Protein AF-F9DIB2-F1 (afdb_monomer_lite)

Sequence (172 aa):
MCKPAPLPLFCYKKESAYSDLWTHKKNVAMDKQKVNTTSSMNRKGYSSSSHYRINPVAEKSEQVLAIKFVQWDVPPLESLCNSKVYLLRVKLNRGECMSREEKNWLCEAVNSNTYFRTAVPLQGYRFDFFDVLKKYLVNQYGQWTEYYAPDRTSLRAYLYGRINQIVEIPKY

Foldseek 3Di:
DDDDDDDDDDDDDPDDDPDDDPDDDDDDDDDDDDDDDDDDDDDPDPPPPVPDDDDPPPDDDPPDQWDQQDDDDFDDPVVCCPPLSSVVSVCVVVVHDDDPVNQLVVQCQQVVDDPHQAWHDDRRITGGRVVQWWWKWWQDPNDTDIHIGNDPVSVPVNDDDDTPDIDTDDDD

pLDDT: mean 75.14, std 22.04, range [33.69, 95.62]

Secondary structure (DSSP, 8-state):
--PPPPPPP-------------------------------------------------------S-EE--SS----GGGGTTSHHHHHHHHHHTTPPPPHHHHHHHHHHHHS-SS-SSEEEETTEEEE-TTT-EEEEEEETTEEEEEEESSHHHHHHHS-S---EEEEEPP-

Structure (mmCIF, N/CA/C/O backbone):
data_AF-F9DIB2-F1
#
_entry.id   AF-F9DIB2-F1
#
loop_
_atom_site.group_PDB
_atom_site.id
_atom_site.type_symbol
_atom_site.label_atom_id
_atom_site.label_alt_id
_atom_site.label_comp_id
_atom_site.label_asym_id
_atom_site.label_entity_id
_atom_site.label_seq_id
_atom_site.pdbx_PDB_ins_code
_atom_site.Cartn_x
_atom_site.Cartn_y
_atom_site.Cartn_z
_atom_site.occupancy
_atom_site.B_iso_or_equiv
_atom_site.auth_seq_id
_atom_site.auth_comp_id
_atom_site.auth_asym_id
_atom_site.auth_atom_id
_atom_site.pdbx_PDB_model_num
ATOM 1 N N . MET A 1 1 ? -44.882 44.627 61.407 1.00 42.78 1 MET A N 1
ATOM 2 C CA . MET A 1 1 ? -45.677 43.793 60.481 1.00 42.78 1 MET A CA 1
ATOM 3 C C . MET A 1 1 ? -45.216 44.101 59.072 1.00 42.78 1 MET A C 1
ATOM 5 O O . MET A 1 1 ? -45.229 45.271 58.741 1.00 42.78 1 MET A O 1
ATOM 9 N N . CYS A 1 2 ? -44.757 43.097 58.323 1.00 40.38 2 CYS A N 1
ATOM 10 C CA . CYS A 1 2 ? -44.651 43.061 56.856 1.00 40.38 2 CYS A CA 1
ATOM 11 C C . CYS A 1 2 ? -44.114 41.668 56.490 1.00 40.38 2 CYS A C 1
ATOM 13 O O . CYS A 1 2 ? -42.919 41.413 56.608 1.00 40.38 2 CYS A O 1
ATOM 15 N N . LYS A 1 3 ? -45.007 40.740 56.130 1.00 44.66 3 LYS A N 1
ATOM 16 C CA . LYS A 1 3 ? -44.641 39.476 55.474 1.00 44.66 3 LYS A CA 1
ATOM 17 C C . LYS A 1 3 ? -44.861 39.675 53.970 1.00 44.66 3 LYS A C 1
ATOM 19 O O . LYS A 1 3 ? -45.971 40.069 53.614 1.00 44.66 3 LYS A O 1
ATOM 24 N N . PRO A 1 4 ? -43.875 39.427 53.095 1.00 48.31 4 PRO A N 1
ATOM 25 C CA . PRO A 1 4 ? -44.124 39.380 51.661 1.00 48.31 4 PRO A CA 1
ATOM 26 C C . PRO A 1 4 ? -44.844 38.074 51.289 1.00 48.31 4 PRO A C 1
ATOM 28 O O . PRO A 1 4 ? -44.567 37.011 51.848 1.00 48.31 4 PRO A O 1
ATOM 31 N N . ALA A 1 5 ? -45.808 38.182 50.374 1.00 53.62 5 ALA A N 1
ATOM 32 C CA . ALA A 1 5 ? -46.626 37.080 49.879 1.00 53.62 5 ALA A CA 1
ATOM 33 C C . ALA A 1 5 ? -45.801 36.095 49.019 1.00 53.62 5 ALA A C 1
ATOM 35 O O . ALA A 1 5 ? -44.983 36.547 48.215 1.00 53.62 5 ALA A O 1
ATOM 36 N N . PRO A 1 6 ? -46.024 34.770 49.117 1.00 51.16 6 PRO A N 1
ATOM 37 C CA . PRO A 1 6 ? -45.457 33.807 48.177 1.00 51.16 6 PRO A CA 1
ATOM 38 C C . PRO A 1 6 ? -46.265 33.788 46.871 1.00 51.16 6 PRO A C 1
ATOM 40 O O . PRO A 1 6 ? -47.493 33.700 46.892 1.00 51.16 6 PRO A O 1
ATOM 43 N N . LEU A 1 7 ? -45.571 33.838 45.733 1.00 48.94 7 LEU A N 1
ATOM 44 C CA . LEU A 1 7 ? -46.153 33.637 44.403 1.00 48.94 7 LEU A CA 1
ATOM 45 C C . LEU A 1 7 ? -46.613 32.172 44.240 1.00 48.94 7 LEU A C 1
ATOM 47 O O . LEU A 1 7 ? -45.856 31.268 44.602 1.00 48.94 7 LEU A O 1
ATOM 51 N N . PRO A 1 8 ? -47.812 31.901 43.690 1.00 49.44 8 PRO A N 1
ATOM 52 C CA . PRO A 1 8 ? -48.262 30.537 43.445 1.00 49.44 8 PRO A CA 1
ATOM 53 C C . PRO A 1 8 ? -47.538 29.886 42.255 1.00 49.44 8 PRO A C 1
ATOM 55 O O . PRO A 1 8 ? -47.261 30.517 41.234 1.00 49.44 8 PRO A O 1
ATOM 58 N N . LEU A 1 9 ? -47.259 28.590 42.424 1.00 37.66 9 LEU A N 1
ATOM 59 C CA . LEU A 1 9 ? -46.650 27.680 41.460 1.00 37.66 9 LEU A CA 1
ATOM 60 C C . LEU A 1 9 ? -47.433 27.622 40.141 1.00 37.66 9 LEU A C 1
ATOM 62 O O . LEU A 1 9 ? -48.605 27.252 40.124 1.00 37.66 9 LEU A O 1
ATOM 66 N N . PHE A 1 10 ? -46.749 27.864 39.023 1.00 33.69 10 PHE A N 1
ATOM 67 C CA . PHE A 1 10 ? -47.231 27.462 37.704 1.00 33.69 10 PHE A CA 1
ATOM 68 C C . PHE A 1 10 ? -46.777 26.025 37.412 1.00 33.69 10 PHE A C 1
ATOM 70 O O . PHE A 1 10 ? -45.665 25.776 36.946 1.00 33.69 10 PHE A O 1
ATOM 77 N N . CYS A 1 11 ? -47.653 25.066 37.704 1.00 33.72 11 CYS A N 1
ATOM 78 C CA . CYS A 1 11 ? -47.541 23.694 37.223 1.00 33.72 11 CYS A CA 1
ATOM 79 C C . CYS A 1 11 ? -47.967 23.647 35.750 1.00 33.72 11 CYS A C 1
ATOM 81 O O . CYS A 1 11 ? -49.159 23.620 35.455 1.00 33.72 11 CYS A O 1
ATOM 83 N N . TYR A 1 12 ? -47.018 23.596 34.816 1.00 37.81 12 TYR A N 1
ATOM 84 C CA . TYR A 1 12 ? -47.327 23.234 33.432 1.00 37.81 12 TYR A CA 1
ATOM 85 C C . TYR A 1 12 ? -47.196 21.720 33.254 1.00 37.81 12 TYR A C 1
ATOM 87 O O . TYR A 1 12 ? -46.112 21.187 33.024 1.00 37.81 12 TYR A O 1
ATOM 95 N N . LYS A 1 13 ? -48.333 21.022 33.338 1.00 38.78 13 LYS A N 1
ATOM 96 C CA . LYS A 1 13 ? -48.506 19.705 32.719 1.00 38.78 13 LYS A CA 1
ATOM 97 C C . LYS A 1 13 ? -48.384 19.878 31.200 1.00 38.78 13 LYS A C 1
ATOM 99 O O . LYS A 1 13 ? -49.258 20.474 30.578 1.00 38.78 13 LYS A O 1
ATOM 104 N N . LYS A 1 14 ? -47.320 19.353 30.590 1.00 38.09 14 LYS A N 1
ATOM 105 C CA . LYS A 1 14 ? -47.315 19.051 29.150 1.00 38.09 14 LYS A CA 1
ATOM 106 C C . LYS A 1 14 ? -48.045 17.726 28.959 1.00 38.09 14 LYS A C 1
ATOM 108 O O . LYS A 1 14 ? -47.427 16.667 28.969 1.00 38.09 14 LYS A O 1
ATOM 113 N N . GLU A 1 15 ? -49.365 17.791 28.840 1.00 37.53 15 GLU A N 1
ATOM 114 C CA . GLU A 1 15 ? -50.139 16.673 28.309 1.00 37.53 15 GLU A CA 1
ATOM 115 C C . GLU A 1 15 ? -50.001 16.672 26.780 1.00 37.53 15 GLU A C 1
ATOM 117 O O . GLU A 1 15 ? -50.186 17.679 26.097 1.00 37.53 15 GLU A O 1
ATOM 122 N N . SER A 1 16 ? -49.551 15.523 26.283 1.00 38.94 16 SER A N 1
ATOM 123 C CA . SER A 1 16 ? -49.378 15.176 24.879 1.00 38.94 16 SER A CA 1
ATOM 124 C C . SER A 1 16 ? -50.729 15.191 24.171 1.00 38.94 16 SER A C 1
ATOM 126 O O . SER A 1 16 ? -51.561 14.325 24.420 1.00 38.94 16 SER A O 1
ATOM 128 N N . ALA A 1 17 ? -50.921 16.136 23.255 1.00 41.56 17 ALA A N 1
ATOM 129 C CA . ALA A 1 17 ? -52.050 16.156 22.335 1.00 41.56 17 ALA A CA 1
ATOM 130 C C . ALA A 1 17 ? -51.523 16.201 20.895 1.00 41.56 17 ALA A C 1
ATOM 132 O O . ALA A 1 17 ? -51.617 17.220 20.215 1.00 41.56 17 ALA A O 1
ATOM 133 N N . TYR A 1 18 ? -50.918 15.099 20.440 1.00 36.47 18 TYR A N 1
ATOM 134 C CA . TYR A 1 18 ? -50.858 14.812 19.008 1.00 36.47 18 TYR A CA 1
ATOM 135 C C . TYR A 1 18 ? -51.981 13.824 18.704 1.00 36.47 18 TYR A C 1
ATOM 137 O O . TYR A 1 18 ? -52.012 12.708 19.208 1.00 36.47 18 TYR A O 1
ATOM 145 N N . SER A 1 19 ? -52.952 14.341 17.972 1.00 42.81 19 SER A N 1
ATOM 146 C CA . SER A 1 19 ? -54.261 13.788 17.665 1.00 42.81 19 SER A CA 1
ATOM 147 C C . SER A 1 19 ? -54.220 12.470 16.893 1.00 42.81 19 SER A C 1
ATOM 149 O O . SER A 1 19 ? -53.661 12.401 15.797 1.00 42.81 19 SER A O 1
ATOM 151 N N . ASP A 1 20 ? -54.938 11.483 17.426 1.00 47.12 20 ASP A N 1
ATOM 152 C C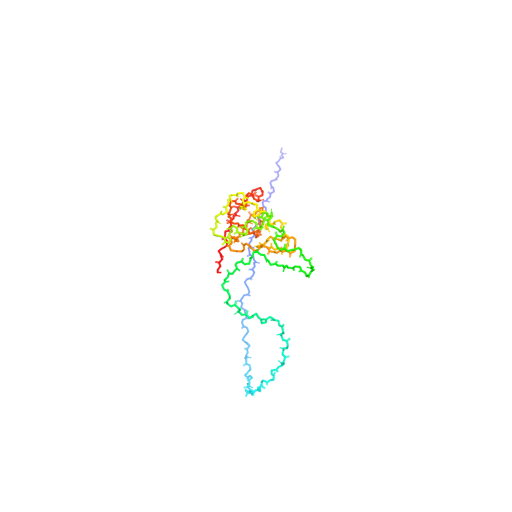A . ASP A 1 20 ? -55.447 10.311 16.721 1.00 47.12 20 ASP A CA 1
ATOM 153 C C . ASP A 1 20 ? -56.485 10.727 15.666 1.00 47.12 20 ASP A C 1
ATOM 155 O O . ASP A 1 20 ? -57.619 11.077 15.988 1.00 47.12 20 ASP A O 1
ATOM 159 N N . LEU A 1 21 ? -56.114 10.661 14.387 1.00 46.34 21 LEU A N 1
ATOM 160 C CA . LEU A 1 21 ? -57.050 10.708 13.258 1.00 46.34 21 LEU A CA 1
ATOM 161 C C . LEU A 1 21 ? -56.644 9.655 12.223 1.00 46.34 21 LEU A C 1
ATOM 163 O O . LEU A 1 21 ? -56.169 9.958 11.132 1.00 46.34 21 LEU A O 1
ATOM 167 N N . TRP A 1 22 ? -56.827 8.384 12.583 1.00 38.88 22 TRP A N 1
ATOM 168 C CA . TRP A 1 22 ? -56.684 7.249 11.672 1.00 38.88 22 TRP A CA 1
ATOM 169 C C . TRP A 1 22 ? -58.010 6.509 11.522 1.00 38.88 22 TRP A C 1
ATOM 171 O O . TRP A 1 22 ? -58.165 5.383 11.967 1.00 38.88 22 TRP A O 1
ATOM 181 N N . THR A 1 23 ? -58.988 7.131 10.869 1.00 51.66 23 THR A N 1
ATOM 182 C CA . THR A 1 23 ? -60.080 6.400 10.211 1.00 51.66 23 THR A CA 1
ATOM 183 C C . THR A 1 23 ? -60.623 7.237 9.062 1.00 51.66 23 THR A C 1
ATOM 185 O O . THR A 1 23 ? -61.362 8.174 9.289 1.00 51.66 23 THR A O 1
ATOM 188 N N . HIS A 1 24 ? -60.251 6.908 7.821 1.00 45.50 24 HIS A N 1
ATOM 189 C CA . HIS A 1 24 ? -61.131 6.988 6.644 1.00 45.50 24 HIS A CA 1
ATOM 190 C C . HIS A 1 24 ? -60.461 6.262 5.468 1.00 45.50 24 HIS A C 1
ATOM 192 O O . HIS A 1 24 ? -59.781 6.847 4.627 1.00 45.50 24 HIS A O 1
ATOM 198 N N . LYS A 1 25 ? -60.666 4.943 5.408 1.00 47.56 25 LYS A N 1
ATOM 199 C CA . LYS A 1 25 ? -60.328 4.110 4.250 1.00 47.56 25 LYS A CA 1
ATOM 200 C C . LYS A 1 25 ? -61.404 4.325 3.180 1.00 47.56 25 LYS A C 1
ATOM 202 O O . LYS A 1 25 ? -62.505 3.794 3.297 1.00 47.56 25 LYS A O 1
ATOM 207 N N . LYS A 1 26 ? -61.113 5.134 2.157 1.00 46.06 26 LYS A N 1
ATOM 208 C CA . LYS A 1 26 ? -61.947 5.228 0.948 1.00 46.06 26 LYS A CA 1
ATOM 209 C C . LYS A 1 26 ? -61.603 4.055 0.028 1.00 46.06 26 LYS A C 1
ATOM 211 O O . LYS A 1 26 ? -60.471 3.937 -0.430 1.00 46.06 26 LYS A O 1
ATOM 216 N N . ASN A 1 27 ? -62.579 3.186 -0.220 1.00 50.81 27 ASN A N 1
ATOM 217 C CA . ASN A 1 27 ? -62.471 2.115 -1.205 1.00 50.81 27 ASN A CA 1
ATOM 218 C C . ASN A 1 27 ? -62.618 2.724 -2.607 1.00 50.81 27 ASN A C 1
ATOM 220 O O . ASN A 1 27 ? -63.684 3.233 -2.946 1.00 50.81 27 ASN A O 1
ATOM 224 N N . VAL A 1 28 ? -61.551 2.687 -3.405 1.00 49.50 28 VAL A N 1
ATOM 225 C CA . VAL A 1 28 ? -61.591 3.040 -4.830 1.00 49.50 28 VAL A CA 1
ATOM 226 C C . VAL A 1 28 ? -61.917 1.772 -5.616 1.00 49.50 28 VAL A C 1
ATOM 228 O O . VAL A 1 28 ? -61.204 0.774 -5.515 1.00 49.50 28 VAL A O 1
ATOM 231 N N . ALA A 1 29 ? -63.019 1.798 -6.364 1.00 57.69 29 ALA A N 1
ATOM 232 C CA . ALA A 1 29 ? -63.406 0.728 -7.273 1.00 57.69 29 ALA A CA 1
ATOM 233 C C . ALA A 1 29 ? -62.467 0.721 -8.492 1.00 57.69 29 ALA A C 1
ATOM 235 O O . ALA A 1 29 ? -62.319 1.734 -9.170 1.00 57.69 29 ALA A O 1
ATOM 236 N N . MET A 1 30 ? -61.815 -0.415 -8.744 1.00 53.09 30 MET A N 1
ATOM 237 C CA . MET A 1 30 ? -60.943 -0.623 -9.901 1.00 53.09 30 MET A CA 1
ATOM 238 C C . MET A 1 30 ? -61.790 -1.006 -11.114 1.00 53.09 30 MET A C 1
ATOM 240 O O . MET A 1 30 ? -62.404 -2.075 -11.124 1.00 53.09 30 MET A O 1
ATOM 244 N N . ASP A 1 31 ? -61.799 -0.152 -12.132 1.00 56.62 31 ASP A N 1
ATOM 245 C CA . ASP A 1 31 ? -62.427 -0.459 -13.412 1.00 56.62 31 ASP A CA 1
ATOM 246 C C . ASP A 1 31 ? -61.519 -1.404 -14.220 1.00 56.62 31 ASP A C 1
ATOM 248 O O . ASP A 1 31 ? -60.307 -1.190 -14.337 1.00 56.62 31 ASP A O 1
ATOM 252 N N . LYS A 1 32 ? -62.076 -2.508 -14.726 1.00 59.38 32 LYS A N 1
ATOM 253 C CA . LYS A 1 32 ? -61.300 -3.563 -15.398 1.00 59.38 32 LYS A CA 1
ATOM 254 C C . LYS A 1 32 ? -60.978 -3.139 -16.829 1.00 59.38 32 LYS A C 1
ATOM 256 O O . LYS A 1 32 ? -61.768 -3.365 -17.742 1.00 59.38 32 LYS A O 1
ATOM 261 N N . GLN A 1 33 ? -59.784 -2.594 -17.051 1.00 50.41 33 GLN A N 1
ATOM 262 C CA . GLN A 1 33 ? -59.256 -2.430 -18.404 1.00 50.41 33 GLN A CA 1
ATOM 263 C C . GLN A 1 33 ? -58.897 -3.794 -19.014 1.00 50.41 33 GLN A C 1
ATOM 265 O O . GLN A 1 33 ? -58.051 -4.535 -18.514 1.00 50.41 33 GLN A O 1
ATOM 270 N N . LYS A 1 34 ? -59.569 -4.121 -20.121 1.00 53.78 34 LYS A N 1
ATOM 271 C CA . LYS A 1 34 ? -59.323 -5.288 -20.972 1.00 53.78 34 LYS A CA 1
ATOM 272 C C . LYS A 1 34 ? -58.044 -5.048 -21.782 1.00 53.78 34 LYS A C 1
ATOM 274 O O . LYS A 1 34 ? -58.059 -4.316 -22.767 1.00 53.78 34 LYS A O 1
ATOM 279 N N . VAL A 1 35 ? -56.933 -5.630 -21.338 1.00 47.09 35 VAL A N 1
ATOM 280 C CA . VAL A 1 35 ? -55.653 -5.574 -22.055 1.00 47.09 35 VAL A CA 1
ATOM 281 C C . VAL A 1 35 ? -55.665 -6.619 -23.168 1.00 47.09 35 VAL A C 1
ATOM 283 O O . VAL A 1 35 ? -55.737 -7.819 -22.908 1.00 47.09 35 VAL A O 1
ATOM 286 N N . ASN A 1 36 ? -55.586 -6.157 -24.414 1.00 44.44 36 ASN A N 1
ATOM 287 C CA . ASN A 1 36 ? -55.444 -7.006 -25.590 1.00 44.44 36 ASN A CA 1
ATOM 288 C C . ASN A 1 36 ? -53.943 -7.236 -25.817 1.00 44.44 36 ASN A C 1
ATOM 290 O O . ASN A 1 36 ? -53.215 -6.312 -26.177 1.00 44.44 36 ASN A O 1
ATOM 294 N N . THR A 1 37 ? -53.465 -8.454 -25.578 1.00 47.31 37 THR A N 1
ATOM 295 C CA . THR A 1 37 ? -52.082 -8.847 -25.855 1.00 47.31 37 THR A CA 1
ATOM 296 C C . THR A 1 37 ? -51.858 -8.939 -27.364 1.00 47.31 37 THR A C 1
ATOM 298 O O . THR A 1 37 ? -52.355 -9.856 -28.010 1.00 47.31 37 THR A O 1
ATOM 301 N N . THR A 1 38 ? -51.061 -8.033 -27.926 1.00 43.25 38 THR A N 1
ATOM 302 C CA . THR A 1 38 ? -50.447 -8.213 -29.249 1.00 43.25 38 THR A CA 1
ATOM 303 C C . THR A 1 38 ? -48.941 -8.039 -29.128 1.00 43.25 38 THR A C 1
ATOM 305 O O . THR A 1 38 ? -48.433 -6.932 -28.958 1.00 43.25 38 THR A O 1
ATOM 308 N N . SER A 1 39 ? -48.226 -9.162 -29.190 1.00 48.84 39 SER A N 1
ATOM 309 C CA . SER A 1 39 ? -46.773 -9.232 -29.291 1.00 48.84 39 SER A CA 1
ATOM 310 C C . SER A 1 39 ? -46.317 -8.685 -30.646 1.00 48.84 39 SER A C 1
ATOM 312 O O . SER A 1 39 ? -46.612 -9.288 -31.677 1.00 48.84 39 SER A O 1
ATOM 314 N N . SER A 1 40 ? -45.564 -7.584 -30.660 1.00 45.56 40 SER A N 1
ATOM 315 C CA . SER A 1 40 ? -44.862 -7.128 -31.865 1.00 45.56 40 SER A CA 1
ATOM 316 C C . SER A 1 40 ? -43.358 -7.216 -31.621 1.00 45.56 40 SER A C 1
ATOM 318 O O . SER A 1 40 ? -42.814 -6.582 -30.716 1.00 45.56 40 SER A O 1
ATOM 320 N N . MET A 1 41 ? -42.716 -8.090 -32.389 1.00 45.56 41 MET A N 1
ATOM 321 C CA . MET A 1 41 ? -41.326 -8.493 -32.245 1.00 45.56 41 MET A CA 1
ATOM 322 C C . MET A 1 41 ? -40.353 -7.388 -32.680 1.00 45.56 41 MET A C 1
ATOM 324 O O . MET A 1 41 ? -40.482 -6.807 -33.752 1.00 45.56 41 MET A O 1
ATOM 328 N N . ASN A 1 42 ? -39.334 -7.189 -31.840 1.00 48.91 42 ASN A N 1
ATOM 329 C CA . ASN A 1 42 ? -37.925 -6.951 -32.165 1.00 48.91 42 ASN A CA 1
ATOM 330 C C . ASN A 1 42 ? -37.590 -6.150 -33.436 1.00 48.91 42 ASN A C 1
ATOM 332 O O . ASN A 1 42 ? -37.378 -6.715 -34.508 1.00 48.91 42 ASN A O 1
ATOM 336 N N . ARG A 1 43 ? -37.278 -4.864 -33.254 1.00 49.19 43 ARG A N 1
ATOM 337 C CA . ARG A 1 43 ? -36.208 -4.216 -34.025 1.00 49.19 43 ARG A CA 1
ATOM 338 C C . ARG A 1 43 ? -35.040 -3.944 -33.086 1.00 49.19 43 ARG A C 1
ATOM 340 O O . ARG A 1 43 ? -35.074 -3.013 -32.289 1.00 49.19 43 ARG A O 1
ATOM 347 N N . LYS A 1 44 ? -34.025 -4.810 -33.156 1.00 48.12 44 LYS A N 1
ATOM 348 C CA . LYS A 1 44 ? -32.730 -4.604 -32.501 1.00 48.12 44 LYS A CA 1
ATOM 349 C C . LYS A 1 44 ? -32.087 -3.378 -33.146 1.00 48.12 44 LYS A C 1
ATOM 351 O O . LYS A 1 44 ? -31.609 -3.459 -34.273 1.00 48.12 44 LYS A O 1
ATOM 356 N N . GLY A 1 45 ? -32.120 -2.244 -32.452 1.00 40.94 45 GLY A N 1
ATOM 357 C CA . GLY A 1 45 ? -31.248 -1.124 -32.777 1.00 40.94 45 GLY A CA 1
ATOM 358 C C . GLY A 1 45 ? -29.806 -1.609 -32.686 1.00 40.94 45 GLY A C 1
ATOM 359 O O . GLY A 1 45 ? -29.431 -2.265 -31.712 1.00 40.94 45 GLY A O 1
ATOM 360 N N . TYR A 1 46 ? -29.018 -1.350 -33.723 1.00 52.09 46 TYR A N 1
ATOM 361 C CA . TYR A 1 46 ? -27.585 -1.583 -33.676 1.00 52.09 46 TYR A CA 1
ATOM 362 C C . TYR A 1 46 ? -27.005 -0.585 -32.653 1.00 52.09 46 TYR A C 1
ATOM 364 O O . TYR A 1 46 ? -26.793 0.593 -32.918 1.00 52.09 46 TYR A O 1
ATOM 372 N N . SER A 1 47 ? -26.848 -1.019 -31.407 1.00 46.94 47 SER A N 1
ATOM 373 C CA . SER A 1 47 ? -26.007 -0.295 -30.463 1.00 46.94 47 SER A CA 1
ATOM 374 C C . SER A 1 47 ? -24.572 -0.675 -30.785 1.00 46.94 47 SER A C 1
ATOM 376 O O . SER A 1 47 ? -24.106 -1.745 -30.394 1.00 46.94 47 SER A O 1
ATOM 378 N N . SER A 1 48 ? -23.874 0.207 -31.501 1.00 50.03 48 SER A N 1
ATOM 379 C CA . SER A 1 48 ? -22.409 0.254 -31.528 1.00 50.03 48 SER A CA 1
ATOM 380 C C . SER A 1 48 ? -21.885 0.549 -30.123 1.00 50.03 48 SER A C 1
ATOM 382 O O . SER A 1 48 ? -21.485 1.663 -29.808 1.00 50.03 48 SER A O 1
ATOM 384 N N . SER A 1 49 ? -21.925 -0.456 -29.250 1.00 47.50 49 SER A N 1
ATOM 385 C CA . SER A 1 49 ? -21.193 -0.456 -27.988 1.00 47.50 49 SER A CA 1
ATOM 386 C C . SER A 1 49 ? -19.859 -1.147 -28.238 1.00 47.50 49 SER A C 1
ATOM 388 O O . SER A 1 49 ? -19.702 -2.355 -28.069 1.00 47.50 49 SER A O 1
ATOM 390 N N . SER A 1 50 ? -18.898 -0.373 -28.730 1.00 50.00 50 SER A N 1
ATOM 391 C CA . SER A 1 50 ? -17.510 -0.784 -28.946 1.00 50.00 50 SER A CA 1
ATOM 392 C C . SER A 1 50 ? -16.673 -0.633 -27.673 1.00 50.00 50 SER A C 1
ATOM 394 O O . SER A 1 50 ? -15.528 -0.189 -27.729 1.00 50.00 50 SER A O 1
ATOM 396 N N . HIS A 1 51 ? -17.228 -0.971 -26.510 1.00 44.53 51 HIS A N 1
ATOM 397 C CA . HIS A 1 51 ? -16.527 -0.818 -25.241 1.00 44.53 51 HIS A CA 1
ATOM 398 C C . HIS A 1 51 ? -16.168 -2.185 -24.646 1.00 44.53 51 HIS A C 1
ATOM 400 O O . HIS A 1 51 ? -16.937 -2.809 -23.926 1.00 44.53 51 HIS A O 1
ATOM 406 N N . TYR A 1 52 ? -14.940 -2.590 -25.002 1.00 44.84 52 TYR A N 1
ATOM 407 C CA . TYR A 1 52 ? -14.079 -3.629 -24.421 1.00 44.84 52 TYR A CA 1
ATOM 408 C C . TYR A 1 52 ? -14.510 -5.092 -24.628 1.00 44.84 52 TYR A C 1
ATOM 410 O O . TYR A 1 52 ? -15.075 -5.738 -23.751 1.00 44.84 52 TYR A O 1
ATOM 418 N N . ARG A 1 53 ? -14.115 -5.672 -25.771 1.00 46.34 53 ARG A N 1
ATOM 419 C CA . ARG A 1 53 ? -13.851 -7.118 -25.845 1.00 46.34 53 ARG A CA 1
ATOM 420 C C . ARG A 1 53 ? -12.438 -7.361 -25.322 1.00 46.34 53 ARG A C 1
ATOM 422 O O . ARG A 1 53 ? -11.475 -7.104 -26.036 1.00 46.34 53 ARG A O 1
ATOM 429 N N . ILE A 1 54 ? -12.315 -7.811 -24.079 1.00 57.66 54 ILE A N 1
ATOM 430 C CA . ILE A 1 54 ? -11.048 -8.331 -23.561 1.00 57.66 54 ILE A CA 1
ATOM 431 C C . ILE A 1 54 ? -10.982 -9.800 -23.981 1.00 57.66 54 ILE A C 1
ATOM 433 O O . ILE A 1 54 ? -11.804 -10.605 -23.547 1.00 57.66 54 ILE A O 1
ATOM 437 N N . ASN A 1 55 ? -10.039 -10.138 -24.860 1.00 47.69 55 ASN A N 1
ATOM 438 C CA . ASN A 1 55 ? -9.703 -11.529 -25.148 1.00 47.69 55 ASN A CA 1
ATOM 439 C C . ASN A 1 55 ? -9.044 -12.123 -23.893 1.00 47.69 55 ASN A C 1
ATOM 441 O O . ASN A 1 55 ? -8.059 -11.546 -23.425 1.00 47.69 55 ASN A O 1
ATOM 445 N N . PRO A 1 56 ? -9.523 -13.249 -23.336 1.00 54.12 56 PRO A N 1
ATOM 446 C CA . PRO A 1 56 ? -8.809 -13.922 -22.267 1.00 54.12 56 PRO A CA 1
ATOM 447 C C . PRO A 1 56 ? -7.665 -14.705 -22.910 1.00 54.12 56 PRO A C 1
ATOM 449 O O . PRO A 1 56 ? -7.816 -15.867 -23.281 1.00 54.12 56 PRO A O 1
ATOM 452 N N . VAL A 1 57 ? -6.516 -14.056 -23.084 1.00 47.88 57 VAL A N 1
ATOM 453 C CA . VAL A 1 57 ? -5.270 -14.791 -23.287 1.00 47.88 57 VAL A CA 1
ATOM 454 C C . VAL A 1 57 ? -4.927 -15.391 -21.930 1.00 47.88 57 VAL A C 1
ATOM 456 O O . VAL A 1 57 ? -4.462 -14.711 -21.019 1.00 47.88 57 VAL A O 1
ATOM 459 N N . ALA A 1 58 ? -5.275 -16.666 -21.773 1.00 53.53 58 ALA A N 1
ATOM 460 C CA . ALA A 1 58 ? -4.834 -17.504 -20.673 1.00 53.53 58 ALA A CA 1
ATOM 461 C C . ALA A 1 58 ? -3.335 -17.785 -20.848 1.00 53.53 58 ALA A C 1
ATOM 463 O O . ALA A 1 58 ? -2.927 -18.874 -21.242 1.00 53.53 58 ALA A O 1
ATOM 464 N N . GLU A 1 59 ? -2.516 -16.774 -20.588 1.00 43.66 59 GLU A N 1
ATOM 465 C CA . GLU A 1 59 ? -1.084 -16.932 -20.395 1.00 43.66 59 GLU A CA 1
ATOM 466 C C . GLU A 1 59 ? -0.825 -17.029 -18.893 1.00 43.66 59 GLU A C 1
ATOM 468 O O . GLU A 1 59 ? -1.398 -16.287 -18.092 1.00 43.66 59 GLU A O 1
ATOM 473 N N . LYS A 1 60 ? -0.008 -18.020 -18.512 1.00 44.00 60 LYS A N 1
ATOM 474 C CA . LYS A 1 60 ? 0.599 -18.174 -17.182 1.00 44.00 60 LYS A CA 1
ATOM 475 C C . LYS A 1 60 ? 0.820 -16.793 -16.575 1.00 44.00 60 LYS A C 1
ATOM 477 O O . LYS A 1 60 ? 1.532 -16.000 -17.174 1.00 44.00 60 LYS A O 1
ATOM 482 N N . SER A 1 61 ? 0.203 -16.521 -15.429 1.00 46.28 61 SER A N 1
ATOM 483 C CA . SER A 1 61 ? 0.193 -15.206 -14.792 1.00 46.28 61 SER A CA 1
ATOM 484 C C . SER A 1 61 ? 1.613 -14.720 -14.480 1.00 46.28 61 SER A C 1
ATOM 486 O O . SER A 1 61 ? 2.107 -14.902 -13.365 1.00 46.28 61 SER A O 1
ATOM 488 N N . GLU A 1 62 ? 2.275 -14.096 -15.450 1.00 52.72 62 GLU A N 1
ATOM 489 C CA . GLU A 1 62 ? 3.326 -13.131 -15.186 1.00 52.72 62 GLU A CA 1
ATOM 490 C C . GLU A 1 62 ? 2.661 -12.049 -14.350 1.00 52.72 62 GLU A C 1
ATOM 492 O O . GLU A 1 62 ? 1.786 -11.311 -14.805 1.00 52.72 62 GLU A O 1
ATOM 497 N N . GLN A 1 63 ? 2.970 -12.050 -13.060 1.00 64.69 63 GLN A N 1
ATOM 498 C CA . GLN A 1 63 ? 2.401 -11.090 -12.136 1.00 64.69 63 GLN A CA 1
ATOM 499 C C . GLN A 1 63 ? 2.894 -9.709 -12.556 1.00 64.69 63 GLN A C 1
ATOM 501 O O . GLN A 1 63 ? 4.046 -9.347 -12.312 1.00 64.69 63 GLN A O 1
ATOM 506 N N . VAL A 1 64 ? 2.013 -8.962 -13.220 1.00 77.69 64 VAL A N 1
ATOM 507 C CA . VAL A 1 64 ? 2.291 -7.630 -13.750 1.00 77.69 64 VAL A CA 1
ATOM 508 C C . VAL A 1 64 ? 2.863 -6.764 -12.628 1.00 77.69 64 VAL A C 1
ATOM 510 O O . VAL A 1 64 ? 2.209 -6.527 -11.613 1.00 77.69 64 VAL A O 1
ATOM 513 N N . LEU A 1 65 ? 4.115 -6.326 -12.789 1.00 85.44 65 LEU A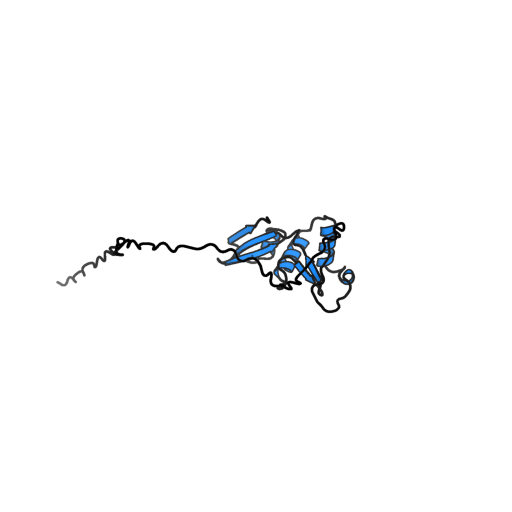 N 1
ATOM 514 C CA . LEU A 1 65 ? 4.796 -5.495 -11.794 1.00 85.44 65 LEU A CA 1
ATOM 515 C C . LEU A 1 65 ? 4.154 -4.108 -11.710 1.00 85.44 65 LEU A C 1
ATOM 517 O O . LEU A 1 65 ? 3.925 -3.584 -10.623 1.00 85.44 65 LEU A O 1
ATOM 521 N N . ALA A 1 66 ? 3.854 -3.515 -12.862 1.00 89.50 66 ALA A N 1
ATOM 522 C CA . ALA A 1 66 ? 3.196 -2.226 -12.931 1.00 89.50 66 ALA A CA 1
ATOM 523 C C . ALA A 1 66 ? 2.435 -2.061 -14.245 1.00 89.50 66 ALA A C 1
ATOM 525 O O . ALA A 1 66 ? 2.811 -2.622 -15.273 1.00 89.50 66 ALA A O 1
ATOM 526 N N . ILE A 1 67 ? 1.391 -1.240 -14.212 1.00 91.06 67 ILE A N 1
ATOM 527 C CA . ILE A 1 67 ? 0.586 -0.883 -15.379 1.00 91.06 67 ILE A CA 1
ATOM 528 C C . ILE A 1 67 ? 0.880 0.576 -15.724 1.00 91.06 67 ILE A C 1
ATOM 530 O O . ILE A 1 67 ? 0.730 1.458 -14.878 1.00 91.06 67 ILE A O 1
ATOM 534 N N . LYS A 1 68 ? 1.292 0.858 -16.963 1.00 92.50 68 LYS A N 1
ATOM 535 C CA . LYS A 1 68 ? 1.408 2.239 -17.452 1.00 92.50 68 LYS A CA 1
ATOM 536 C C . LYS A 1 68 ? 0.005 2.840 -17.541 1.00 92.50 68 LYS A C 1
ATOM 538 O O . LYS A 1 68 ? -0.847 2.294 -18.235 1.00 92.50 68 LYS A O 1
ATOM 543 N N . PHE A 1 69 ? -0.242 3.948 -16.842 1.00 90.50 69 PHE A N 1
ATOM 544 C CA . PHE A 1 69 ? -1.562 4.598 -16.836 1.00 90.50 69 PHE A CA 1
ATOM 545 C C . PHE A 1 69 ? -1.589 5.933 -17.593 1.00 90.50 69 PHE A C 1
ATOM 547 O O . PHE A 1 69 ? -2.663 6.485 -17.822 1.00 90.50 69 PHE A O 1
ATOM 554 N N . VAL A 1 70 ? -0.424 6.457 -17.980 1.00 90.94 70 VAL A N 1
ATOM 555 C CA . VAL A 1 70 ? -0.295 7.710 -18.736 1.00 90.94 70 VAL A CA 1
ATOM 556 C C . VAL A 1 70 ? -0.177 7.450 -20.237 1.00 90.94 70 VAL A C 1
ATOM 558 O O . VAL A 1 70 ? 0.305 6.401 -20.660 1.00 90.94 70 VAL A O 1
ATOM 561 N N . GLN A 1 71 ? -0.607 8.420 -21.045 1.00 90.31 71 GLN A N 1
ATOM 562 C CA . GLN A 1 71 ? -0.637 8.285 -22.506 1.00 90.31 71 GLN A CA 1
ATOM 563 C C . GLN A 1 71 ? 0.702 8.622 -23.176 1.00 90.31 71 GLN A C 1
ATOM 565 O O . GLN A 1 71 ? 1.023 8.040 -24.207 1.00 90.31 71 GLN A O 1
ATOM 570 N N . TRP A 1 72 ? 1.489 9.533 -22.600 1.00 90.56 72 TRP A N 1
ATOM 571 C CA . TRP A 1 72 ? 2.778 9.958 -23.157 1.00 90.56 72 TRP A CA 1
ATOM 572 C C . TRP A 1 72 ? 3.883 8.921 -22.946 1.00 90.56 72 TRP A C 1
ATOM 574 O O . TRP A 1 72 ? 3.715 7.947 -22.206 1.00 90.56 72 TRP A O 1
ATOM 584 N N . ASP A 1 73 ? 5.025 9.125 -23.598 1.00 90.62 73 ASP A N 1
ATOM 585 C CA . ASP A 1 73 ? 6.187 8.254 -23.454 1.00 90.62 73 ASP A CA 1
ATOM 586 C C . ASP A 1 73 ? 6.812 8.366 -22.067 1.00 90.62 73 ASP A C 1
ATOM 588 O O . ASP A 1 73 ? 6.983 9.444 -21.501 1.00 90.62 73 ASP A O 1
ATOM 592 N N . VAL A 1 74 ? 7.127 7.205 -21.506 1.00 91.06 74 VAL A N 1
ATOM 593 C CA . VAL A 1 74 ? 7.647 7.047 -20.152 1.00 91.06 74 VAL A CA 1
ATOM 594 C C . VAL A 1 74 ? 8.891 6.170 -20.239 1.00 91.06 74 VAL A C 1
ATOM 596 O O . VAL A 1 74 ? 8.906 5.250 -21.062 1.00 91.06 74 VAL A O 1
ATOM 599 N N . PRO A 1 75 ? 9.914 6.408 -19.398 1.00 89.19 75 PRO A N 1
ATOM 600 C CA . PRO A 1 75 ? 11.064 5.521 -19.291 1.00 89.19 75 PRO A CA 1
ATOM 601 C C . PRO A 1 75 ? 10.673 4.042 -19.101 1.00 89.19 75 PRO A C 1
ATOM 603 O O . PRO A 1 75 ? 9.600 3.739 -18.563 1.00 89.19 75 PRO A O 1
ATOM 606 N N . PRO A 1 76 ? 11.537 3.098 -19.512 1.00 88.88 76 PRO A N 1
ATOM 607 C CA . PRO A 1 76 ? 11.276 1.673 -19.328 1.00 88.88 76 PRO A CA 1
ATOM 608 C C . PRO A 1 76 ? 11.137 1.330 -17.840 1.00 88.88 76 PRO A C 1
ATOM 610 O O . PRO A 1 76 ? 11.808 1.928 -16.996 1.00 88.88 76 PRO A O 1
ATOM 613 N N . LEU A 1 77 ? 10.296 0.346 -17.508 1.00 87.62 77 LEU A N 1
ATOM 614 C CA . LEU A 1 77 ? 10.016 -0.058 -16.123 1.00 87.62 77 LEU A CA 1
ATOM 615 C C . LEU A 1 77 ? 11.289 -0.447 -15.348 1.00 87.62 77 LEU A C 1
ATOM 617 O O . LEU A 1 77 ? 11.392 -0.181 -14.154 1.00 87.62 77 LEU A O 1
ATOM 621 N N . GLU A 1 78 ? 12.290 -0.999 -16.034 1.00 87.88 78 GLU A N 1
ATOM 622 C CA . GLU A 1 78 ? 13.594 -1.348 -15.457 1.00 87.88 78 GLU A CA 1
ATOM 623 C C . GLU A 1 78 ? 14.351 -0.137 -14.896 1.00 87.88 78 GLU A C 1
ATOM 625 O O . GLU A 1 78 ? 15.117 -0.280 -13.946 1.00 87.88 78 GLU A O 1
ATOM 630 N N . SER A 1 79 ? 14.098 1.076 -15.403 1.00 89.94 79 SER A N 1
ATOM 631 C CA . SER A 1 79 ? 14.694 2.294 -14.836 1.00 89.94 79 SER A CA 1
ATOM 632 C C . SER A 1 79 ? 14.234 2.556 -13.395 1.00 89.94 79 SER A C 1
ATOM 634 O O . SER A 1 79 ? 14.944 3.192 -12.617 1.00 89.94 79 SER A O 1
ATOM 636 N N . LEU A 1 80 ? 13.074 2.011 -13.008 1.00 89.69 80 LEU A N 1
ATOM 637 C CA . LEU A 1 80 ? 12.518 2.094 -11.660 1.00 89.69 80 LEU A CA 1
ATOM 638 C C . LEU A 1 80 ? 13.039 1.004 -10.717 1.00 89.69 80 LEU A C 1
ATOM 640 O O . LEU A 1 80 ? 12.562 0.936 -9.583 1.00 89.69 80 LEU A O 1
ATOM 644 N N . CYS A 1 81 ? 14.013 0.182 -11.128 1.00 89.12 81 CYS A N 1
ATOM 645 C CA . CYS A 1 81 ? 14.504 -0.948 -10.331 1.00 89.12 81 CYS A CA 1
ATOM 646 C C . CYS A 1 81 ? 15.024 -0.562 -8.938 1.00 89.12 81 CYS A C 1
ATOM 648 O O . CYS A 1 81 ? 14.884 -1.333 -7.993 1.00 89.12 81 CYS A O 1
ATOM 650 N N . ASN A 1 82 ? 15.542 0.657 -8.793 1.00 90.81 82 ASN A N 1
ATOM 651 C CA . ASN A 1 82 ? 16.046 1.194 -7.528 1.00 90.81 82 ASN A CA 1
ATOM 652 C C . ASN A 1 82 ? 14.948 1.806 -6.640 1.00 90.81 82 ASN A C 1
ATOM 654 O O . ASN A 1 82 ? 15.214 2.229 -5.515 1.00 90.81 82 ASN A O 1
ATOM 658 N N . SER A 1 83 ? 13.711 1.901 -7.133 1.00 92.88 83 SER A N 1
ATOM 659 C CA . SER A 1 83 ? 12.605 2.475 -6.373 1.00 92.88 83 SER A CA 1
ATOM 660 C C . SER A 1 83 ? 12.054 1.483 -5.351 1.00 92.88 83 SER A C 1
ATOM 662 O O . SER A 1 83 ? 11.921 0.284 -5.606 1.00 92.88 83 SER A O 1
ATOM 664 N N . LYS A 1 84 ? 11.653 2.001 -4.188 1.00 93.06 84 LYS A N 1
ATOM 665 C CA . LYS A 1 84 ? 11.101 1.175 -3.108 1.00 93.06 84 LYS A CA 1
ATOM 666 C C . LYS A 1 84 ? 9.819 0.441 -3.524 1.00 93.06 84 LYS A C 1
ATOM 668 O O . LYS A 1 84 ? 9.630 -0.705 -3.135 1.00 93.06 84 LYS A O 1
ATOM 673 N N . VAL A 1 85 ? 8.976 1.068 -4.353 1.00 93.62 85 VAL A N 1
ATOM 674 C CA . VAL A 1 85 ? 7.733 0.465 -4.871 1.00 93.62 85 VAL A CA 1
ATOM 675 C C . VAL A 1 85 ? 8.037 -0.744 -5.756 1.00 93.62 85 VAL A C 1
ATOM 677 O O . VAL A 1 85 ? 7.432 -1.800 -5.582 1.00 93.62 85 VAL A O 1
ATOM 680 N N . TYR A 1 86 ? 8.997 -0.597 -6.674 1.00 93.62 86 TYR A N 1
ATOM 681 C CA . TYR A 1 86 ? 9.393 -1.663 -7.586 1.00 93.62 86 TYR A CA 1
ATOM 682 C C . TYR A 1 86 ? 9.971 -2.853 -6.826 1.00 93.62 86 TYR A C 1
ATOM 684 O O . TYR A 1 86 ? 9.506 -3.979 -6.996 1.00 93.62 86 TYR A O 1
ATOM 692 N N . LEU A 1 87 ? 10.935 -2.596 -5.936 1.00 93.94 87 LEU A N 1
ATOM 693 C CA . LEU A 1 87 ? 11.555 -3.637 -5.117 1.00 93.94 87 LEU A CA 1
ATOM 694 C C . LEU A 1 87 ? 10.512 -4.378 -4.278 1.00 93.94 87 LEU A C 1
ATOM 696 O O . LEU A 1 87 ? 10.522 -5.607 -4.231 1.00 93.94 87 LEU A O 1
ATOM 700 N N . LEU A 1 88 ? 9.570 -3.644 -3.676 1.00 94.50 88 LEU A N 1
ATOM 701 C CA . LEU A 1 88 ? 8.504 -4.241 -2.879 1.00 94.50 88 LEU A CA 1
ATOM 702 C C . LEU A 1 88 ? 7.578 -5.122 -3.724 1.00 94.50 88 LEU A C 1
ATOM 704 O O . LEU A 1 88 ? 7.207 -6.210 -3.288 1.00 94.50 88 LEU A O 1
ATOM 708 N N . ARG A 1 89 ? 7.222 -4.693 -4.941 1.00 93.62 89 ARG A N 1
ATOM 709 C CA . ARG A 1 89 ? 6.376 -5.498 -5.830 1.00 93.62 89 ARG A CA 1
ATOM 710 C C . ARG A 1 89 ? 7.092 -6.765 -6.299 1.00 93.62 89 ARG A C 1
ATOM 712 O O . ARG A 1 89 ? 6.500 -7.838 -6.252 1.00 93.62 89 ARG A O 1
ATOM 719 N N . VAL A 1 90 ? 8.364 -6.669 -6.689 1.00 92.50 90 VAL A N 1
ATOM 720 C CA . VAL A 1 90 ? 9.175 -7.844 -7.059 1.00 92.50 90 VAL A CA 1
ATOM 721 C C . VAL A 1 90 ? 9.263 -8.830 -5.892 1.00 92.50 90 VAL A C 1
ATOM 723 O O . VAL A 1 90 ? 9.108 -10.032 -6.089 1.00 92.50 90 VAL A O 1
ATOM 726 N N . LYS A 1 91 ? 9.463 -8.324 -4.672 1.00 93.31 91 LYS A N 1
ATOM 727 C CA . LYS A 1 91 ? 9.518 -9.122 -3.443 1.00 93.31 91 LYS A CA 1
ATOM 728 C C . LYS A 1 91 ? 8.208 -9.869 -3.169 1.00 93.31 91 LYS A C 1
ATOM 730 O O . LYS A 1 91 ? 8.222 -11.074 -2.934 1.00 93.31 91 LYS A O 1
ATOM 735 N N . LEU A 1 92 ? 7.072 -9.180 -3.269 1.00 92.00 92 LEU A N 1
ATOM 736 C CA . LEU A 1 92 ? 5.750 -9.794 -3.109 1.00 92.00 92 LEU A CA 1
ATOM 737 C C . LEU A 1 92 ? 5.467 -10.848 -4.177 1.00 92.00 92 LEU A C 1
ATOM 739 O O . LEU A 1 92 ? 4.923 -11.904 -3.865 1.00 92.00 92 LEU A O 1
ATOM 743 N N . ASN A 1 93 ? 5.897 -10.597 -5.414 1.00 91.00 93 ASN A N 1
ATOM 744 C CA . ASN A 1 93 ? 5.732 -11.555 -6.498 1.00 91.00 93 ASN A CA 1
ATOM 745 C C . ASN A 1 93 ? 6.532 -12.855 -6.276 1.00 91.00 93 ASN A C 1
ATOM 747 O O . ASN A 1 93 ? 6.131 -13.926 -6.729 1.00 91.00 93 ASN A O 1
ATOM 751 N N . ARG A 1 94 ? 7.643 -12.788 -5.530 1.00 90.94 94 ARG A N 1
ATOM 752 C CA . ARG A 1 94 ? 8.411 -13.968 -5.089 1.00 90.94 94 ARG A CA 1
ATOM 753 C C . ARG A 1 94 ? 7.757 -14.721 -3.925 1.00 90.94 94 ARG A C 1
ATOM 755 O O . ARG A 1 94 ? 8.250 -15.775 -3.540 1.00 90.94 94 ARG A O 1
ATOM 762 N N . GLY A 1 95 ? 6.670 -14.194 -3.360 1.00 89.12 95 GLY A N 1
ATOM 763 C CA . GLY A 1 95 ? 6.014 -14.749 -2.176 1.00 89.12 95 GLY A CA 1
ATOM 764 C C . GLY A 1 95 ? 6.738 -14.433 -0.865 1.00 89.12 95 GLY A C 1
ATOM 765 O O . GLY A 1 95 ? 6.471 -15.071 0.151 1.00 89.12 95 GLY A O 1
ATOM 766 N N . GLU A 1 96 ? 7.659 -13.467 -0.863 1.00 91.62 96 GLU A N 1
ATOM 767 C CA . GLU A 1 96 ? 8.363 -13.063 0.352 1.00 91.62 96 GLU A CA 1
ATOM 768 C C . GLU A 1 96 ? 7.478 -12.195 1.262 1.00 91.62 96 GLU A C 1
ATOM 770 O O . GLU A 1 96 ? 6.669 -11.375 0.817 1.00 91.62 96 GLU A O 1
ATOM 775 N N . CYS A 1 97 ? 7.674 -12.332 2.574 1.00 89.19 97 CYS A N 1
ATOM 776 C CA . CYS A 1 97 ? 6.981 -11.521 3.568 1.00 89.19 97 CYS A CA 1
ATOM 777 C C . CYS A 1 97 ? 7.553 -10.096 3.636 1.00 89.19 97 CYS A C 1
ATOM 779 O O . CYS A 1 97 ? 8.768 -9.890 3.659 1.00 89.19 97 CYS A O 1
ATOM 781 N N . MET A 1 98 ? 6.671 -9.102 3.765 1.00 92.38 98 MET A N 1
ATOM 782 C CA . MET A 1 98 ? 7.086 -7.714 3.988 1.00 92.38 98 MET A CA 1
ATOM 783 C C . MET A 1 98 ? 7.508 -7.459 5.439 1.00 92.38 98 MET A C 1
ATOM 785 O O . MET A 1 98 ? 6.846 -7.922 6.379 1.00 92.38 98 MET A O 1
ATOM 789 N N . SER A 1 99 ? 8.542 -6.637 5.618 1.00 94.44 99 SER A N 1
ATOM 790 C CA . SER A 1 99 ? 8.983 -6.139 6.922 1.00 94.44 99 SER A CA 1
ATOM 791 C C . SER A 1 99 ? 7.996 -5.120 7.512 1.00 94.44 99 SER A C 1
ATOM 793 O O . SER A 1 99 ? 7.061 -4.654 6.851 1.00 94.44 99 SER A O 1
ATOM 795 N N . ARG A 1 100 ? 8.184 -4.753 8.785 1.00 94.12 100 ARG A N 1
ATOM 796 C CA . ARG A 1 100 ? 7.353 -3.738 9.453 1.00 94.12 100 ARG A CA 1
ATOM 797 C C . ARG A 1 100 ? 7.501 -2.367 8.786 1.00 94.12 100 ARG A C 1
ATOM 799 O O . ARG A 1 100 ? 6.508 -1.672 8.591 1.00 94.12 100 ARG A O 1
ATOM 806 N N . GLU A 1 101 ? 8.717 -2.002 8.411 1.00 94.75 101 GLU A N 1
ATOM 807 C CA . GLU A 1 101 ? 9.068 -0.730 7.776 1.00 94.75 101 GLU A CA 1
ATOM 808 C C . GLU A 1 101 ? 8.470 -0.642 6.369 1.00 94.75 101 GLU A C 1
ATOM 810 O O . GLU A 1 101 ? 7.963 0.406 5.972 1.00 94.75 101 GLU A O 1
ATOM 815 N N . GLU A 1 102 ? 8.488 -1.752 5.626 1.00 94.94 102 GLU A N 1
ATOM 816 C CA . GLU A 1 102 ? 7.849 -1.865 4.313 1.00 94.94 102 GLU A CA 1
ATOM 817 C C . GLU A 1 102 ? 6.329 -1.715 4.420 1.00 94.94 102 GLU A C 1
ATOM 819 O O . GLU A 1 102 ? 5.738 -0.963 3.648 1.00 94.94 102 GLU A O 1
ATOM 824 N N . LYS A 1 103 ? 5.697 -2.352 5.417 1.00 95.31 103 LYS A N 1
ATOM 825 C CA . LYS A 1 103 ? 4.253 -2.224 5.675 1.00 95.31 103 LYS A CA 1
ATOM 826 C C . LYS A 1 103 ? 3.845 -0.796 6.025 1.00 95.31 103 LYS A C 1
ATOM 828 O O . LYS A 1 103 ? 2.859 -0.296 5.487 1.00 95.31 103 LYS A O 1
ATOM 833 N N . ASN A 1 104 ? 4.594 -0.147 6.916 1.00 95.31 104 ASN A N 1
ATOM 834 C CA . ASN A 1 104 ? 4.328 1.233 7.319 1.00 95.31 104 ASN A CA 1
ATOM 835 C C . ASN A 1 104 ? 4.464 2.180 6.125 1.00 95.31 104 ASN A C 1
ATOM 837 O O . ASN A 1 104 ? 3.555 2.958 5.850 1.00 95.31 104 ASN A O 1
ATOM 841 N N . TRP A 1 105 ? 5.553 2.040 5.370 1.00 95.62 105 TRP A N 1
ATOM 842 C CA . TRP A 1 105 ? 5.782 2.839 4.175 1.00 95.62 105 TRP A CA 1
ATOM 843 C C . TRP A 1 105 ? 4.718 2.601 3.096 1.00 95.62 105 TRP A C 1
ATOM 845 O O . TRP A 1 105 ? 4.240 3.559 2.501 1.00 95.62 105 TRP A O 1
ATOM 855 N N . LEU A 1 106 ? 4.303 1.351 2.855 1.00 95.25 106 LEU A N 1
ATOM 856 C CA . LEU A 1 106 ? 3.256 1.045 1.877 1.00 95.25 106 LEU A CA 1
ATOM 857 C C . LEU A 1 106 ? 1.920 1.675 2.287 1.00 95.25 106 LEU A C 1
ATOM 859 O O . LEU A 1 106 ? 1.229 2.252 1.452 1.00 95.25 106 LEU A O 1
ATOM 863 N N . CYS A 1 107 ? 1.571 1.592 3.574 1.00 95.00 107 CYS A N 1
ATOM 864 C CA . CYS A 1 107 ? 0.377 2.232 4.119 1.00 95.00 107 CYS A CA 1
ATOM 865 C C . CYS A 1 107 ? 0.394 3.746 3.869 1.00 95.00 107 CYS A C 1
ATOM 867 O O . CYS A 1 107 ? -0.600 4.310 3.420 1.00 95.00 107 CYS A O 1
ATOM 869 N N . GLU A 1 108 ? 1.523 4.401 4.116 1.00 94.50 108 GLU A N 1
ATOM 870 C CA . GLU A 1 108 ? 1.681 5.830 3.860 1.00 94.50 108 GLU A CA 1
ATOM 871 C C . GLU A 1 108 ? 1.615 6.155 2.360 1.00 94.50 108 GLU A C 1
ATOM 873 O O . GLU A 1 108 ? 0.845 7.021 1.956 1.00 94.50 108 GLU A O 1
ATOM 878 N N . ALA A 1 109 ? 2.346 5.433 1.509 1.00 94.50 109 ALA A N 1
ATOM 879 C CA . ALA A 1 109 ? 2.404 5.681 0.065 1.00 94.50 109 ALA A CA 1
ATOM 880 C C . ALA A 1 109 ? 1.045 5.496 -0.641 1.00 94.50 109 ALA A C 1
ATOM 882 O O . ALA A 1 109 ? 0.714 6.215 -1.586 1.00 94.50 109 ALA A O 1
ATOM 883 N N . VAL A 1 110 ? 0.235 4.539 -0.182 1.00 93.94 110 VAL A N 1
ATOM 884 C CA . VAL A 1 110 ? -1.103 4.288 -0.739 1.00 93.94 110 VAL A CA 1
ATOM 885 C C . VAL A 1 110 ? -2.113 5.343 -0.286 1.00 93.94 110 VAL A C 1
ATOM 887 O O . VAL A 1 110 ? -2.930 5.771 -1.091 1.00 93.94 110 VAL A O 1
ATOM 890 N N . ASN A 1 111 ? -2.067 5.786 0.973 1.00 91.75 111 ASN A N 1
ATOM 891 C CA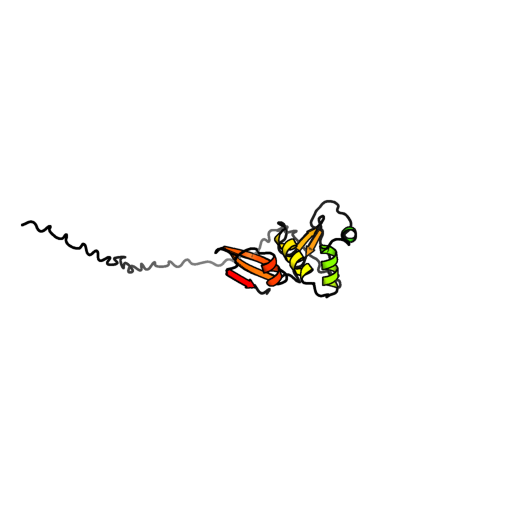 . ASN A 1 111 ? -3.059 6.740 1.488 1.00 91.75 111 ASN A CA 1
ATOM 892 C C . ASN A 1 111 ? -2.658 8.212 1.287 1.00 91.75 111 ASN A C 1
ATOM 894 O O . ASN A 1 111 ? -3.513 9.088 1.362 1.00 91.75 111 ASN A O 1
ATOM 898 N N . SER A 1 112 ? -1.382 8.504 1.019 1.00 89.75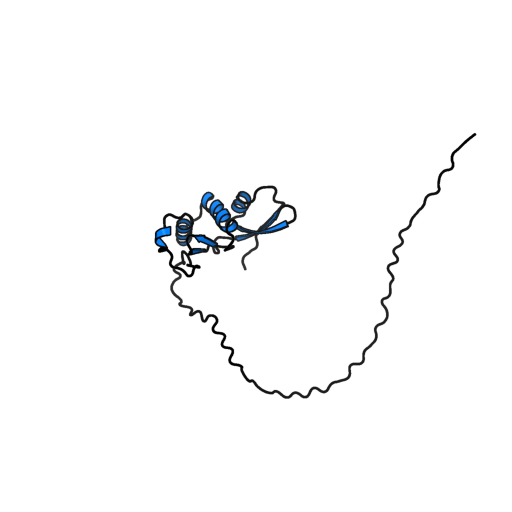 112 SER A N 1
ATOM 899 C CA . SER A 1 112 ? -0.902 9.861 0.704 1.00 89.75 112 SER A CA 1
ATOM 900 C C . SER A 1 112 ? -1.146 10.276 -0.747 1.00 89.75 112 SER A C 1
ATOM 902 O O . SER A 1 112 ? -1.047 11.460 -1.069 1.00 89.75 112 SER A O 1
ATOM 904 N N . ASN A 1 113 ? -1.463 9.328 -1.633 1.00 87.31 113 ASN A N 1
ATOM 905 C CA . ASN A 1 113 ? -1.725 9.634 -3.031 1.00 87.31 113 ASN A CA 1
ATOM 906 C C . ASN A 1 113 ? -3.211 9.951 -3.271 1.00 87.31 113 ASN A C 1
ATOM 908 O O . ASN A 1 113 ? -4.098 9.482 -2.562 1.00 87.31 113 ASN A O 1
ATOM 912 N N . THR A 1 114 ? -3.485 10.755 -4.297 1.00 85.88 114 THR A N 1
ATOM 913 C CA . THR A 1 114 ? -4.843 11.214 -4.633 1.00 85.88 114 THR A CA 1
ATOM 914 C C . THR A 1 114 ? -5.488 10.428 -5.773 1.00 85.88 114 THR A C 1
ATOM 916 O O . THR A 1 114 ? -6.683 10.576 -6.021 1.00 85.88 114 THR A O 1
ATOM 919 N N . TYR A 1 11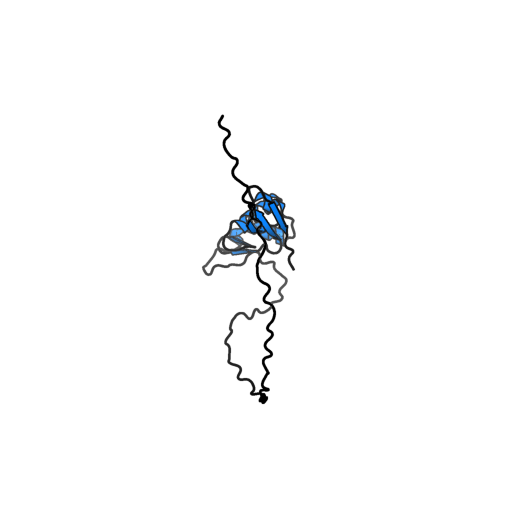5 ? -4.716 9.598 -6.478 1.00 84.12 115 TYR A N 1
ATOM 920 C CA . TYR A 1 115 ? -5.141 8.968 -7.730 1.00 84.12 115 TYR A CA 1
ATOM 921 C C . TYR A 1 115 ? -5.722 7.569 -7.526 1.00 84.12 115 TYR A C 1
ATOM 923 O O . TYR A 1 115 ? -6.716 7.213 -8.158 1.00 84.12 115 TYR A O 1
ATOM 931 N N . PHE A 1 116 ? -5.111 6.758 -6.659 1.00 90.25 116 PHE A N 1
ATOM 932 C CA . PHE A 1 116 ? -5.420 5.338 -6.537 1.00 90.25 116 PHE A CA 1
ATOM 933 C C . PHE A 1 116 ? -5.531 4.905 -5.077 1.00 90.25 116 PHE A C 1
ATOM 935 O O . PHE A 1 116 ? -4.621 5.080 -4.279 1.00 90.25 116 PHE A O 1
ATOM 942 N N . ARG A 1 117 ? -6.628 4.221 -4.744 1.00 90.12 117 ARG A N 1
ATOM 943 C CA . ARG A 1 117 ? -6.875 3.745 -3.373 1.00 90.12 117 ARG A CA 1
ATOM 944 C C . ARG A 1 117 ? -6.106 2.472 -3.001 1.00 90.12 117 ARG A C 1
ATOM 946 O O . ARG A 1 117 ? -5.989 2.156 -1.827 1.00 90.12 117 ARG A O 1
ATOM 953 N N . THR A 1 118 ? -5.634 1.709 -3.986 1.00 91.81 118 THR A N 1
ATOM 954 C CA . THR A 1 118 ? -5.054 0.363 -3.790 1.00 91.81 118 THR A CA 1
ATOM 955 C C . THR A 1 118 ? -3.697 0.191 -4.469 1.00 91.81 118 THR A C 1
ATOM 957 O O . THR A 1 118 ? -3.198 -0.928 -4.589 1.00 91.81 118 THR A O 1
ATOM 960 N N . ALA A 1 119 ? -3.129 1.284 -4.970 1.00 93.25 119 ALA A N 1
ATOM 961 C CA . ALA A 1 119 ? -1.942 1.265 -5.803 1.00 93.25 119 ALA A CA 1
ATOM 962 C C . ALA A 1 119 ? -1.069 2.481 -5.521 1.00 93.25 119 ALA A C 1
ATOM 964 O O . ALA A 1 119 ? -1.575 3.517 -5.091 1.00 93.25 119 ALA A O 1
ATOM 965 N N . VAL A 1 120 ? 0.225 2.360 -5.806 1.00 94.00 120 VAL A N 1
ATOM 966 C CA . VAL A 1 120 ? 1.173 3.472 -5.695 1.00 94.00 120 VAL A CA 1
ATOM 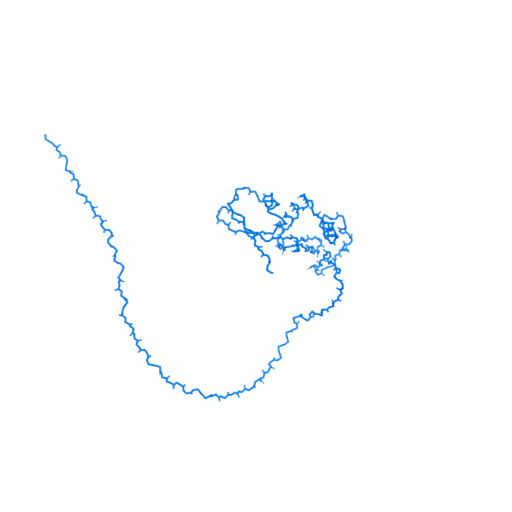967 C C . VAL A 1 120 ? 1.577 3.919 -7.102 1.00 94.00 120 VAL A C 1
ATOM 969 O O . VAL A 1 120 ? 2.126 3.109 -7.857 1.00 94.00 120 VAL A O 1
ATOM 972 N N . PRO A 1 121 ? 1.296 5.175 -7.494 1.00 93.19 121 PRO A N 1
ATOM 973 C CA . PRO A 1 121 ? 1.764 5.713 -8.762 1.00 93.19 121 PRO A CA 1
ATOM 974 C C . PRO A 1 121 ? 3.238 6.134 -8.672 1.00 93.19 121 PRO A C 1
ATOM 976 O O . PRO A 1 121 ? 3.645 6.788 -7.714 1.00 93.19 121 PRO A O 1
ATOM 979 N N . LEU A 1 122 ? 4.035 5.809 -9.690 1.00 92.25 122 LEU A N 1
ATOM 980 C CA . LEU A 1 122 ? 5.420 6.264 -9.817 1.00 92.25 122 LEU A CA 1
ATOM 981 C C . LEU A 1 122 ? 5.806 6.405 -11.293 1.00 92.25 122 LEU A C 1
ATOM 983 O O . LEU A 1 122 ? 5.689 5.452 -12.056 1.00 92.25 122 LEU A O 1
ATOM 987 N N . GLN A 1 123 ? 6.263 7.599 -11.688 1.00 89.50 123 GLN A N 1
ATOM 988 C CA . GLN A 1 123 ? 6.696 7.930 -13.056 1.00 89.50 123 GLN A CA 1
ATOM 989 C C . GLN A 1 123 ? 5.731 7.435 -14.152 1.00 89.50 123 GLN A C 1
ATOM 991 O O . GLN A 1 123 ? 6.151 6.830 -15.122 1.00 89.50 123 GLN A O 1
ATOM 996 N N . GLY A 1 124 ? 4.419 7.640 -14.001 1.00 89.75 124 GLY A N 1
ATOM 997 C CA . GLY A 1 124 ? 3.430 7.222 -15.010 1.00 89.75 124 GLY A CA 1
ATOM 998 C C . GLY A 1 124 ? 3.076 5.727 -15.014 1.00 89.75 124 GLY A C 1
ATOM 999 O O . GLY A 1 124 ? 2.217 5.300 -15.792 1.00 89.75 124 GLY A O 1
ATOM 1000 N N . TYR A 1 125 ? 3.669 4.949 -14.110 1.00 92.00 125 TYR A N 1
ATOM 1001 C CA . TYR A 1 125 ? 3.273 3.581 -13.804 1.00 92.00 125 TYR A CA 1
ATOM 1002 C C . TYR A 1 125 ? 2.442 3.514 -12.527 1.00 92.00 125 TYR A C 1
ATOM 1004 O O . TYR A 1 125 ? 2.594 4.324 -11.614 1.00 92.00 125 TYR A O 1
ATOM 1012 N N . ARG A 1 126 ? 1.565 2.519 -12.461 1.00 92.81 126 ARG A N 1
ATOM 1013 C CA . ARG A 1 126 ? 0.739 2.177 -11.310 1.00 92.81 126 ARG A CA 1
ATOM 1014 C C . ARG A 1 126 ? 1.146 0.793 -10.820 1.00 92.81 126 ARG A C 1
ATOM 1016 O O . ARG A 1 126 ? 1.010 -0.180 -11.557 1.00 92.81 126 ARG A O 1
ATOM 1023 N N . PHE A 1 127 ? 1.606 0.716 -9.577 1.00 93.56 127 PHE A N 1
ATOM 1024 C CA . PHE A 1 127 ? 1.937 -0.541 -8.910 1.00 93.56 127 PHE A CA 1
ATOM 1025 C C . PHE A 1 127 ? 0.766 -0.964 -8.030 1.00 93.56 127 PHE A C 1
ATOM 1027 O O . PHE A 1 127 ? 0.477 -0.305 -7.028 1.00 93.56 127 PHE A O 1
ATOM 1034 N N . ASP A 1 128 ? 0.075 -2.032 -8.417 1.00 92.88 128 ASP A N 1
ATOM 1035 C CA . ASP A 1 128 ? -1.074 -2.541 -7.674 1.00 92.88 128 ASP A CA 1
ATOM 1036 C C . ASP A 1 128 ? -0.633 -3.376 -6.466 1.00 92.88 128 ASP A C 1
ATOM 1038 O O . ASP A 1 128 ? 0.244 -4.229 -6.569 1.00 92.88 128 ASP A O 1
ATOM 1042 N N . PHE A 1 129 ? -1.273 -3.146 -5.317 1.00 92.25 129 PHE A N 1
ATOM 1043 C CA . PHE A 1 129 ? -1.070 -3.911 -4.076 1.00 92.25 129 PHE A CA 1
ATOM 1044 C C . PHE A 1 129 ? -2.398 -4.434 -3.523 1.00 92.25 129 PHE A C 1
ATOM 1046 O O . PHE A 1 129 ? -2.568 -4.635 -2.319 1.00 92.25 129 PHE A O 1
ATOM 1053 N N . PHE A 1 130 ? -3.389 -4.612 -4.399 1.00 90.62 130 PHE A N 1
ATOM 1054 C CA . PHE A 1 130 ? -4.708 -5.076 -3.991 1.00 90.62 130 PHE A CA 1
ATOM 1055 C C . PHE A 1 130 ? -4.669 -6.479 -3.381 1.00 90.62 130 PHE A C 1
ATOM 1057 O O . PHE A 1 130 ? -5.489 -6.774 -2.527 1.00 90.62 130 PHE A O 1
ATOM 1064 N N . ASP A 1 131 ? -3.723 -7.327 -3.765 1.00 89.75 131 ASP A N 1
ATOM 1065 C CA . ASP A 1 131 ? -3.470 -8.636 -3.155 1.00 89.75 131 ASP A CA 1
ATOM 1066 C C . ASP A 1 131 ? -3.149 -8.536 -1.655 1.00 89.75 131 ASP A C 1
ATOM 1068 O O . ASP A 1 131 ? -3.670 -9.301 -0.845 1.00 89.75 131 ASP A O 1
ATOM 1072 N N . VAL A 1 132 ? -2.351 -7.544 -1.275 1.00 91.62 132 VAL A N 1
ATOM 1073 C CA . VAL A 1 132 ? -1.816 -7.393 0.081 1.00 91.62 132 VAL A CA 1
ATOM 1074 C C . VAL A 1 132 ? -2.664 -6.483 0.971 1.00 91.62 132 VAL A C 1
ATOM 1076 O O . VAL A 1 132 ? -2.775 -6.708 2.177 1.00 91.62 132 VAL A O 1
ATOM 1079 N N . LEU A 1 133 ? -3.245 -5.426 0.406 1.00 92.69 133 LEU A N 1
ATOM 1080 C CA . LEU A 1 133 ? -3.949 -4.399 1.171 1.00 92.69 133 LEU A CA 1
ATOM 1081 C C . LEU A 1 133 ? -5.313 -4.878 1.648 1.00 92.69 133 LEU A C 1
ATOM 1083 O O . LEU A 1 133 ? -6.077 -5.448 0.884 1.00 92.69 133 LEU A O 1
ATOM 1087 N N . LYS A 1 134 ? -5.688 -4.550 2.876 1.00 93.69 134 LYS A N 1
ATOM 1088 C CA . LYS A 1 134 ? -7.029 -4.758 3.426 1.00 93.69 134 LYS A CA 1
ATOM 1089 C C . LYS A 1 134 ? -7.772 -3.433 3.513 1.00 93.69 134 LYS A C 1
ATOM 1091 O O . LYS A 1 134 ? -7.151 -2.374 3.612 1.00 93.69 134 LYS A O 1
ATOM 1096 N N . LYS A 1 135 ? -9.105 -3.495 3.472 1.00 94.56 135 LYS A N 1
ATOM 1097 C CA . LYS A 1 135 ? -9.962 -2.319 3.629 1.00 94.56 135 LYS A CA 1
ATOM 1098 C C . LYS A 1 135 ? -10.296 -2.137 5.107 1.00 94.56 135 LYS A C 1
ATOM 1100 O O . LYS A 1 135 ? -10.785 -3.060 5.754 1.00 94.56 135 LYS A O 1
ATOM 1105 N N . TYR A 1 136 ? -10.064 -0.938 5.622 1.00 94.38 136 TYR A N 1
ATOM 1106 C CA . TYR A 1 136 ? -10.373 -0.553 6.991 1.00 94.38 136 TYR A CA 1
ATOM 1107 C C . TYR A 1 136 ? -11.313 0.647 7.007 1.00 94.38 136 TYR A C 1
ATOM 1109 O O . TYR A 1 136 ? -11.169 1.573 6.212 1.00 94.38 136 TYR A O 1
ATOM 1117 N N . LEU A 1 137 ? -12.257 0.642 7.941 1.00 94.69 137 LEU A N 1
ATOM 1118 C CA . LEU A 1 137 ? -13.079 1.795 8.273 1.00 94.69 137 LEU A CA 1
ATOM 1119 C C . LEU A 1 137 ? -12.644 2.315 9.640 1.00 94.69 137 LEU A C 1
ATOM 1121 O O . LEU A 1 137 ? -12.644 1.573 10.626 1.00 94.69 137 LEU A O 1
ATOM 1125 N N . VAL A 1 138 ? -12.242 3.579 9.697 1.00 95.19 138 VAL A N 1
ATOM 1126 C CA . VAL A 1 138 ? -11.720 4.194 10.915 1.00 95.19 138 VAL A CA 1
ATOM 1127 C C . VAL A 1 138 ? -12.649 5.299 11.378 1.00 95.19 138 VAL A C 1
ATOM 1129 O O . VAL A 1 138 ? -12.973 6.194 10.606 1.00 95.19 138 VAL A O 1
ATOM 1132 N N . ASN A 1 139 ? -13.044 5.237 12.650 1.00 94.56 139 ASN A N 1
ATOM 1133 C CA . ASN A 1 139 ? -13.764 6.306 13.326 1.00 94.56 139 ASN A CA 1
ATOM 1134 C C . ASN A 1 139 ? -12.778 7.187 14.095 1.00 94.56 139 ASN A C 1
ATOM 1136 O O . ASN A 1 139 ? -12.225 6.767 15.122 1.00 94.56 139 ASN A O 1
ATOM 1140 N N . GLN A 1 140 ? -12.579 8.405 13.604 1.00 91.50 140 GLN A N 1
ATOM 1141 C CA . GLN A 1 140 ? -11.808 9.450 14.266 1.00 91.50 140 GLN A CA 1
ATOM 1142 C C . GLN A 1 140 ? -12.696 10.673 14.463 1.00 91.50 140 GLN A C 1
ATOM 1144 O O . GLN A 1 140 ? -13.303 11.169 13.519 1.00 91.50 140 GLN A O 1
ATOM 1149 N N . TYR A 1 141 ? -12.781 11.154 15.706 1.00 89.81 141 TYR A N 1
ATOM 1150 C CA . TYR A 1 141 ? -13.547 12.356 16.061 1.00 89.81 141 TYR A CA 1
ATOM 1151 C C . TYR A 1 141 ? -15.023 12.329 15.606 1.00 89.81 141 TYR A C 1
ATOM 1153 O O . TYR A 1 141 ? -15.609 13.367 15.315 1.00 89.81 141 TYR A O 1
ATOM 1161 N N . GLY A 1 142 ? -15.634 11.139 15.545 1.00 90.50 142 GLY A N 1
ATOM 1162 C CA . GLY A 1 142 ? -17.023 10.960 15.108 1.00 90.50 142 GLY A CA 1
ATOM 1163 C C . GLY A 1 142 ? -17.211 10.877 13.590 1.00 90.50 142 GLY A C 1
ATOM 1164 O O . GLY A 1 142 ? -18.345 10.739 13.142 1.00 90.50 142 GLY A O 1
ATOM 1165 N N . GLN A 1 143 ? -16.130 10.927 12.806 1.00 91.56 143 GLN A N 1
ATOM 1166 C CA . GLN A 1 143 ? -16.143 10.755 11.354 1.00 91.56 143 GLN A CA 1
ATOM 1167 C C . GLN A 1 143 ? -15.624 9.372 10.971 1.00 91.56 143 GLN A C 1
ATOM 1169 O O . GLN A 1 143 ? -14.621 8.906 11.514 1.00 91.56 143 GLN A O 1
ATOM 1174 N N . TRP A 1 144 ? -16.303 8.730 10.020 1.00 95.00 144 TRP A N 1
ATOM 1175 C CA . TRP A 1 144 ? -15.893 7.446 9.461 1.00 95.00 144 TRP A CA 1
ATOM 1176 C C . TRP A 1 144 ? -15.170 7.650 8.134 1.00 95.00 144 TRP A C 1
ATOM 1178 O O . TRP A 1 144 ? -15.752 8.170 7.185 1.00 95.00 144 TRP A O 1
ATOM 1188 N N . THR A 1 145 ? -13.929 7.178 8.059 1.00 93.69 145 THR A N 1
ATOM 1189 C CA . THR A 1 145 ? -13.093 7.287 6.861 1.00 93.69 145 THR A CA 1
ATOM 1190 C C . THR A 1 145 ? -12.604 5.913 6.423 1.00 93.69 145 THR A C 1
ATOM 1192 O O . THR A 1 145 ? -12.231 5.072 7.246 1.00 93.69 145 THR A O 1
ATOM 1195 N N . GLU A 1 146 ? -12.617 5.679 5.113 1.00 93.75 146 GLU A N 1
ATOM 1196 C CA . GLU A 1 146 ? -12.094 4.459 4.501 1.00 93.75 146 GLU A CA 1
ATOM 1197 C C . GLU A 1 146 ? -10.587 4.573 4.262 1.00 93.75 146 GLU A C 1
ATOM 1199 O O . GLU A 1 146 ? -10.126 5.542 3.662 1.00 93.75 146 GLU A O 1
ATOM 1204 N N . TYR A 1 147 ? -9.840 3.547 4.661 1.00 93.69 147 TYR A N 1
ATOM 1205 C CA . TYR A 1 147 ? -8.402 3.438 4.432 1.00 93.69 147 TYR A CA 1
ATOM 1206 C C . TYR A 1 147 ? -8.032 2.061 3.890 1.00 93.69 147 TYR A C 1
ATOM 1208 O O . TYR A 1 147 ? -8.684 1.059 4.197 1.00 93.69 147 TYR A O 1
ATOM 1216 N N . TYR A 1 148 ? -6.943 2.008 3.126 1.00 93.75 148 TYR A N 1
ATOM 1217 C CA . TYR A 1 148 ? -6.330 0.755 2.698 1.00 93.75 148 TYR A CA 1
ATOM 1218 C C . TYR A 1 148 ? -4.974 0.591 3.368 1.00 93.75 148 TYR A C 1
ATOM 1220 O O . TYR A 1 148 ? -4.126 1.476 3.299 1.00 93.75 148 TYR A O 1
ATOM 1228 N N . ALA A 1 149 ? -4.761 -0.540 4.031 1.00 94.69 149 ALA A N 1
ATOM 1229 C CA . ALA A 1 149 ? -3.511 -0.809 4.732 1.00 94.69 149 ALA A CA 1
ATOM 1230 C C . ALA A 1 149 ? -3.185 -2.307 4.723 1.00 94.69 149 ALA A C 1
ATOM 1232 O O . ALA A 1 149 ? -4.106 -3.123 4.691 1.00 94.69 149 ALA A O 1
ATOM 1233 N N . PRO A 1 150 ? -1.901 -2.697 4.767 1.00 94.06 150 PRO A N 1
ATOM 1234 C CA . PRO A 1 150 ? -1.521 -4.104 4.877 1.00 94.06 150 PRO A CA 1
ATOM 1235 C C . PRO A 1 150 ? -1.907 -4.703 6.238 1.00 94.06 150 PRO A C 1
ATOM 1237 O O . PRO A 1 150 ? -2.296 -5.868 6.310 1.00 94.06 150 PRO A O 1
ATOM 1240 N N . ASP A 1 151 ? -1.827 -3.925 7.322 1.00 93.56 151 ASP A N 1
ATOM 1241 C CA . ASP A 1 151 ? -2.302 -4.338 8.639 1.00 93.56 151 ASP A CA 1
ATOM 1242 C C . ASP A 1 151 ? -2.845 -3.169 9.480 1.00 93.56 151 ASP A C 1
ATOM 1244 O O . ASP A 1 151 ? -2.621 -1.986 9.218 1.00 93.56 151 ASP A O 1
ATOM 1248 N N . ARG A 1 152 ? -3.586 -3.509 10.543 1.00 92.88 152 ARG A N 1
ATOM 1249 C CA . ARG A 1 152 ? -4.126 -2.523 11.495 1.00 92.88 152 ARG A CA 1
ATOM 1250 C C . ARG A 1 152 ? -3.020 -1.712 12.182 1.00 92.88 152 ARG A C 1
ATOM 1252 O O . ARG A 1 152 ? -3.248 -0.569 12.575 1.00 92.88 152 ARG A O 1
ATOM 1259 N N . THR A 1 153 ? -1.841 -2.304 12.356 1.00 93.50 153 THR A N 1
ATOM 1260 C CA . THR A 1 153 ? -0.705 -1.665 13.027 1.00 93.50 153 THR A CA 1
ATOM 1261 C C . THR A 1 153 ? -0.081 -0.577 12.160 1.00 93.50 153 THR A C 1
ATOM 1263 O O . THR A 1 153 ? 0.131 0.520 12.667 1.00 93.50 153 THR A O 1
ATOM 1266 N N . SER A 1 154 ? 0.147 -0.823 10.866 1.00 93.81 154 SER A N 1
ATOM 1267 C CA . SER A 1 154 ? 0.629 0.202 9.936 1.00 93.81 154 SER A CA 1
ATOM 1268 C C . SER A 1 154 ? -0.376 1.340 9.808 1.00 93.81 154 SER A C 1
ATOM 1270 O O . SER A 1 154 ? 0.014 2.502 9.784 1.00 93.81 154 SER A O 1
ATOM 1272 N N . LEU A 1 155 ? -1.676 1.021 9.815 1.00 93.88 155 LEU A N 1
ATOM 1273 C CA . LEU A 1 155 ? -2.725 2.036 9.790 1.00 93.88 155 LEU A CA 1
ATOM 1274 C C . LEU A 1 155 ? -2.704 2.918 11.043 1.00 93.88 155 LEU A C 1
ATOM 1276 O O . LEU A 1 155 ? -2.840 4.130 10.939 1.00 93.88 155 LEU A O 1
ATOM 1280 N N . ARG A 1 156 ? -2.491 2.333 12.228 1.00 91.62 156 ARG A N 1
ATOM 1281 C CA . ARG A 1 156 ? -2.307 3.100 13.472 1.00 91.62 156 ARG A CA 1
ATOM 1282 C C . ARG A 1 156 ? -1.029 3.934 13.483 1.00 91.62 156 ARG A C 1
ATOM 1284 O O . ARG A 1 156 ? -1.015 4.963 14.138 1.00 91.62 156 ARG A O 1
ATOM 1291 N N . ALA A 1 157 ? 0.029 3.482 12.812 1.00 91.88 157 ALA A N 1
ATOM 1292 C CA . ALA A 1 157 ? 1.260 4.255 12.685 1.00 91.88 157 ALA A CA 1
ATOM 1293 C C . ALA A 1 157 ? 1.077 5.462 11.751 1.00 91.88 157 ALA A C 1
ATOM 1295 O O . ALA A 1 157 ? 1.631 6.522 12.015 1.00 91.88 157 ALA A O 1
ATOM 1296 N N . TYR A 1 158 ? 0.283 5.300 10.689 1.00 92.06 158 TYR A N 1
ATOM 1297 C CA . TYR A 1 158 ? -0.064 6.370 9.753 1.00 92.06 158 TYR A CA 1
ATOM 1298 C C . TYR A 1 158 ? -1.053 7.384 10.351 1.00 92.06 158 TYR A C 1
ATOM 1300 O O . TYR A 1 158 ? -0.916 8.590 10.164 1.00 92.06 158 TYR A O 1
ATOM 1308 N N . LEU A 1 159 ? -2.065 6.900 11.073 1.00 91.81 159 LEU A N 1
ATOM 1309 C CA . LEU A 1 159 ? -3.096 7.741 11.664 1.00 91.81 159 LEU A CA 1
ATOM 1310 C C . LEU A 1 159 ? -2.647 8.319 13.002 1.00 91.81 159 LEU A C 1
ATOM 1312 O O . LEU A 1 159 ? -2.587 7.621 14.013 1.00 91.81 159 LEU A O 1
ATOM 1316 N N . TYR A 1 160 ? -2.423 9.626 13.024 1.00 85.94 160 TYR A N 1
ATOM 1317 C CA . TYR A 1 160 ? -2.104 10.346 14.249 1.00 85.94 160 TYR A CA 1
ATOM 1318 C C . TYR A 1 160 ? -3.357 10.640 15.084 1.00 85.94 160 TYR A C 1
ATOM 1320 O O . TYR A 1 160 ? -4.455 10.847 14.565 1.00 85.94 160 TYR A O 1
ATOM 1328 N N . GLY A 1 161 ? -3.178 10.689 16.405 1.00 88.50 161 GLY A N 1
ATOM 1329 C CA . GLY A 1 161 ? -4.215 11.103 17.348 1.00 88.50 161 GLY A CA 1
ATOM 1330 C C . GLY A 1 161 ? -5.072 9.967 17.909 1.00 88.50 161 GLY A C 1
ATOM 1331 O O . GLY A 1 161 ? -4.731 8.783 17.854 1.00 88.50 161 GLY A O 1
ATOM 1332 N N . ARG A 1 162 ? -6.194 10.346 18.533 1.00 89.38 162 ARG A N 1
ATOM 1333 C CA . ARG A 1 162 ? -7.077 9.405 19.229 1.00 89.38 162 ARG A CA 1
ATOM 1334 C C . ARG A 1 162 ? -8.030 8.753 18.236 1.00 89.38 162 ARG A C 1
ATOM 1336 O O . ARG A 1 162 ? -8.874 9.414 17.641 1.00 89.38 162 ARG A O 1
ATOM 1343 N N . ILE A 1 163 ? -7.912 7.437 18.109 1.00 92.62 163 ILE A N 1
ATOM 1344 C CA . ILE A 1 163 ? -8.797 6.624 17.276 1.00 92.62 163 ILE A CA 1
ATOM 1345 C C . ILE A 1 163 ? -9.854 5.977 18.166 1.00 92.62 163 ILE A C 1
ATOM 1347 O O . ILE A 1 163 ? -9.509 5.287 19.127 1.00 92.62 163 ILE A O 1
ATOM 1351 N N . ASN A 1 164 ? -11.130 6.159 17.825 1.00 91.25 164 ASN A N 1
ATOM 1352 C CA . ASN A 1 164 ? -12.236 5.575 18.579 1.00 91.25 164 ASN A CA 1
ATOM 1353 C C . ASN A 1 164 ? -12.411 4.101 18.206 1.00 91.25 164 ASN A C 1
ATOM 1355 O O . ASN A 1 164 ? -12.462 3.237 19.079 1.00 91.25 164 ASN A O 1
ATOM 1359 N N . GLN A 1 165 ? -12.468 3.808 16.904 1.00 92.31 165 GLN A N 1
ATOM 1360 C CA . GLN A 1 165 ? -12.703 2.456 16.404 1.00 92.31 165 GLN A CA 1
ATOM 1361 C C . GLN A 1 165 ? -12.019 2.228 15.056 1.00 92.31 165 GLN A C 1
ATOM 1363 O O . GLN A 1 165 ? -11.911 3.139 14.240 1.00 92.31 165 GLN A O 1
ATOM 1368 N N . ILE A 1 166 ? -11.562 0.996 14.830 1.00 94.56 166 ILE A N 1
ATOM 1369 C CA . ILE A 1 166 ? -11.065 0.521 13.535 1.00 94.56 166 ILE A CA 1
ATOM 1370 C C . ILE A 1 166 ? -11.783 -0.790 13.245 1.00 94.56 166 ILE A C 1
ATOM 1372 O O . ILE A 1 166 ? -11.723 -1.703 14.071 1.00 94.56 166 ILE A O 1
ATOM 1376 N N . VAL A 1 167 ? -12.434 -0.873 12.092 1.00 94.56 167 VAL A N 1
ATOM 1377 C CA . VAL A 1 167 ? -13.151 -2.059 11.619 1.00 94.56 167 VAL A CA 1
ATOM 1378 C C . VAL A 1 167 ? -12.482 -2.542 10.337 1.00 94.56 167 VAL A C 1
ATOM 1380 O O . VAL A 1 167 ? -12.284 -1.758 9.415 1.00 94.56 167 VAL A O 1
ATOM 1383 N N . GLU A 1 168 ? -12.101 -3.817 10.284 1.00 94.31 168 GLU A N 1
ATOM 1384 C CA . GLU A 1 168 ? -11.633 -4.458 9.050 1.00 94.31 168 GLU A CA 1
ATOM 1385 C C . GLU A 1 168 ? -12.844 -4.920 8.241 1.00 94.31 168 GLU A C 1
ATOM 1387 O O . GLU A 1 168 ? -13.748 -5.550 8.790 1.00 94.31 168 GLU A O 1
ATOM 1392 N N . ILE A 1 169 ? -12.865 -4.605 6.949 1.00 93.25 169 ILE A N 1
ATOM 1393 C CA . ILE A 1 169 ? -13.907 -5.060 6.034 1.00 93.25 169 ILE A CA 1
ATOM 1394 C C . ILE A 1 169 ? -13.344 -6.252 5.249 1.00 93.25 169 ILE A C 1
ATOM 1396 O O . ILE A 1 169 ? -12.341 -6.083 4.544 1.00 93.25 169 ILE A O 1
ATOM 1400 N N . PRO A 1 170 ? -13.953 -7.448 5.358 1.00 88.19 170 PRO A N 1
ATOM 1401 C CA . PRO A 1 170 ? -13.519 -8.610 4.596 1.00 88.19 170 PRO A CA 1
ATOM 1402 C C . PRO A 1 170 ? -13.716 -8.370 3.096 1.00 88.19 170 PRO A C 1
ATOM 1404 O O . PRO A 1 170 ? -14.646 -7.679 2.674 1.00 88.19 170 PRO A O 1
ATOM 1407 N N . LYS A 1 171 ? -12.823 -8.942 2.286 1.00 79.56 171 LYS A N 1
ATOM 1408 C CA . LYS A 1 171 ? -12.986 -8.988 0.832 1.00 79.56 171 LYS A CA 1
ATOM 1409 C C . LYS A 1 171 ? -13.823 -10.216 0.493 1.00 79.56 171 LYS A C 1
ATOM 1411 O O . LYS A 1 171 ? -13.476 -11.306 0.942 1.00 79.56 171 LYS A O 1
ATOM 1416 N N . TYR A 1 172 ? -14.922 -9.998 -0.218 1.00 62.19 172 TYR A N 1
ATOM 1417 C CA . TYR A 1 172 ? -15.830 -11.044 -0.689 1.00 62.19 172 TYR A CA 1
ATOM 1418 C C . TYR A 1 172 ? -15.306 -11.682 -1.972 1.00 62.19 172 TYR A C 1
ATOM 1420 O O . TYR A 1 172 ? -14.702 -10.933 -2.776 1.00 62.19 172 TYR A O 1
#

Radius of gyration: 32.59 Å; chains: 1; bounding box: 80×62×94 Å

Organism: NCBI:txid997353